Protein AF-A0A426TVU1-F1 (afdb_monomer_lite)

Sequence (139 aa):
MTVTAALLTRLRRLVAEPTDATYPDATLHQHLEATVVTERATVAVGRRGAHGTVAHVRYTPQPVVYDIHAAAAAIWEEKLAALIGAGTYDYQADGQSFHLGQMVQQYQQRVSYHLARRRVKSVRMVPKPIRATDEEEHL

Secondary structure (DSSP, 8-state):
----HHHHHHHHHHHT--SSSSS-HHHHHHHHHTTEEPPPP-------BTTB--------PPPPEE-HHHHHHHHHHHHHHHHHHT---EEEETTEEEEHHHHHHHHHHHHHHHHTTSPP------PPPPP---SSS--

Structure (mmCIF, N/CA/C/O backbone):
data_AF-A0A426TVU1-F1
#
_entry.id   AF-A0A426TVU1-F1
#
loop_
_atom_site.group_PDB
_atom_site.id
_atom_site.type_symbol
_atom_si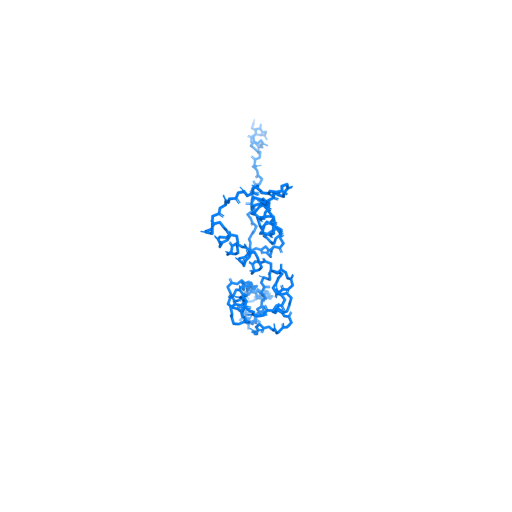te.label_atom_id
_atom_site.label_alt_id
_atom_site.label_comp_id
_atom_site.label_asym_id
_atom_site.label_entity_id
_atom_site.label_seq_id
_atom_site.pdbx_PDB_ins_code
_atom_site.Cartn_x
_atom_site.Cartn_y
_atom_site.Cartn_z
_atom_site.occupancy
_atom_site.B_iso_or_equiv
_atom_site.auth_seq_id
_atom_site.auth_comp_id
_atom_site.auth_asym_id
_atom_site.auth_atom_id
_atom_site.pdbx_PDB_model_num
ATOM 1 N N . MET A 1 1 ? 0.531 -9.778 -19.545 1.00 59.75 1 MET A N 1
ATOM 2 C CA . MET A 1 1 ? 0.532 -10.760 -18.437 1.00 59.75 1 MET A CA 1
ATOM 3 C C . MET A 1 1 ? -0.619 -10.401 -17.524 1.00 59.75 1 MET A C 1
ATOM 5 O O . MET A 1 1 ? -0.940 -9.227 -17.454 1.00 59.75 1 MET A O 1
ATOM 9 N N . THR A 1 2 ? -1.253 -11.385 -16.902 1.00 78.56 2 THR A N 1
ATOM 10 C CA . THR A 1 2 ? -2.419 -11.201 -16.031 1.00 78.56 2 THR A CA 1
ATOM 11 C C . THR A 1 2 ? -2.004 -11.384 -14.573 1.00 78.56 2 THR A C 1
ATOM 13 O O . THR A 1 2 ? -1.140 -12.217 -14.283 1.00 78.56 2 THR A O 1
ATOM 16 N N . VAL A 1 3 ? -2.615 -10.642 -13.647 1.00 83.00 3 VAL A N 1
ATOM 17 C CA . VAL A 1 3 ? -2.461 -10.883 -12.203 1.00 83.00 3 VAL A CA 1
ATOM 18 C C . VAL A 1 3 ? -2.805 -12.343 -11.893 1.00 83.00 3 VAL A C 1
ATOM 20 O O . VAL A 1 3 ? -3.881 -12.828 -12.239 1.00 83.00 3 VAL A O 1
ATOM 23 N N . THR A 1 4 ? -1.876 -13.067 -11.268 1.00 89.88 4 THR A N 1
ATOM 24 C CA . THR A 1 4 ? -2.050 -14.490 -10.950 1.00 89.88 4 THR A CA 1
ATOM 25 C C . THR A 1 4 ? -2.655 -14.677 -9.560 1.00 89.88 4 THR A C 1
ATOM 27 O O . THR A 1 4 ? -2.423 -13.873 -8.656 1.00 89.88 4 THR A O 1
ATOM 30 N N . ALA A 1 5 ? -3.367 -15.788 -9.344 1.00 91.81 5 ALA A N 1
ATOM 31 C CA . ALA A 1 5 ? -3.927 -16.129 -8.032 1.00 91.81 5 ALA A CA 1
ATOM 32 C C . ALA A 1 5 ? -2.849 -16.186 -6.930 1.00 91.81 5 ALA A C 1
ATOM 34 O O . ALA A 1 5 ? -3.052 -15.685 -5.829 1.00 91.81 5 ALA A O 1
ATOM 35 N N . ALA A 1 6 ? -1.654 -16.701 -7.246 1.00 91.50 6 ALA A N 1
ATOM 36 C CA . ALA A 1 6 ? -0.527 -16.728 -6.313 1.00 91.50 6 ALA A CA 1
ATOM 37 C C . ALA A 1 6 ? -0.066 -15.321 -5.884 1.00 91.50 6 ALA A C 1
ATOM 39 O O . ALA A 1 6 ? 0.335 -15.125 -4.732 1.00 91.50 6 ALA A O 1
ATOM 40 N N . LEU A 1 7 ? -0.132 -14.334 -6.787 1.00 91.94 7 LEU A N 1
ATOM 41 C CA . LEU A 1 7 ? 0.200 -12.943 -6.481 1.00 91.94 7 LEU A CA 1
ATOM 42 C C . LEU A 1 7 ? -0.839 -12.328 -5.534 1.00 91.94 7 LEU A C 1
ATOM 44 O O . LEU A 1 7 ? -0.455 -11.679 -4.561 1.00 91.94 7 LEU A O 1
ATOM 48 N N . LEU A 1 8 ? -2.126 -12.608 -5.761 1.00 94.00 8 LEU A N 1
ATOM 49 C CA . LEU A 1 8 ? -3.217 -12.198 -4.870 1.00 94.00 8 LEU A CA 1
ATOM 50 C C . LEU A 1 8 ? -3.074 -12.829 -3.482 1.00 94.00 8 LEU A C 1
ATOM 52 O O . LEU A 1 8 ? -3.089 -12.115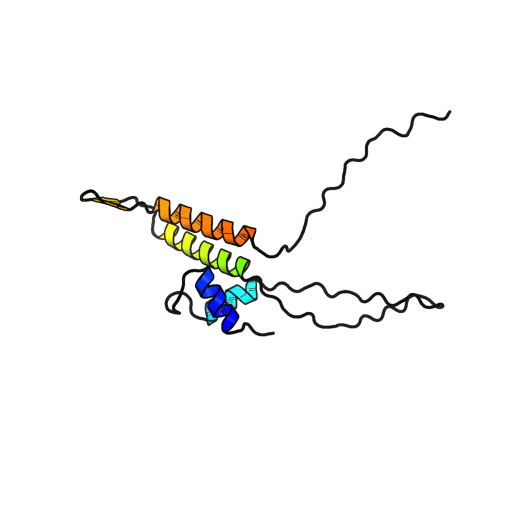 -2.481 1.00 94.00 8 LEU A O 1
ATOM 56 N N . THR A 1 9 ? -2.822 -14.140 -3.397 1.00 94.38 9 THR A N 1
ATOM 57 C CA . THR A 1 9 ? -2.574 -14.820 -2.113 1.00 94.38 9 THR A CA 1
ATOM 58 C C . THR A 1 9 ? -1.377 -14.219 -1.376 1.00 94.38 9 THR A C 1
ATOM 60 O O . THR A 1 9 ? -1.400 -14.070 -0.152 1.00 94.38 9 THR A O 1
ATOM 63 N N . ARG A 1 10 ? -0.315 -13.846 -2.098 1.00 94.75 10 ARG A N 1
ATOM 64 C CA . ARG A 1 10 ? 0.838 -13.173 -1.493 1.00 94.75 10 ARG A CA 1
ATOM 65 C C . ARG A 1 10 ? 0.469 -11.780 -0.981 1.00 94.75 10 ARG A C 1
ATOM 67 O O . ARG A 1 10 ? 0.878 -11.443 0.127 1.00 94.75 10 ARG A O 1
ATOM 74 N N . LEU A 1 11 ? -0.294 -10.998 -1.745 1.00 95.62 11 LEU A N 1
ATOM 75 C CA . LEU A 1 11 ? -0.729 -9.659 -1.339 1.00 95.62 11 LEU A CA 1
ATOM 76 C C . LEU A 1 11 ? -1.592 -9.731 -0.075 1.00 95.62 11 LEU A C 1
ATOM 78 O O . LEU A 1 11 ? -1.302 -9.024 0.885 1.00 95.62 11 LEU A O 1
ATOM 82 N N . ARG A 1 12 ? -2.542 -10.670 -0.022 1.00 95.94 12 ARG A N 1
ATOM 83 C CA . ARG A 1 12 ? -3.380 -10.962 1.155 1.00 95.94 12 ARG A CA 1
ATOM 84 C C . ARG A 1 12 ? -2.570 -11.175 2.432 1.00 95.94 12 ARG A C 1
ATOM 86 O O . ARG A 1 12 ? -2.865 -10.577 3.464 1.00 95.94 12 ARG A O 1
ATOM 93 N N . ARG A 1 13 ? -1.492 -11.961 2.352 1.00 95.56 13 ARG A N 1
ATOM 94 C CA . ARG A 1 13 ? -0.575 -12.176 3.488 1.00 95.56 13 ARG A CA 1
ATOM 95 C C . ARG A 1 13 ? 0.141 -10.892 3.916 1.00 95.56 13 ARG A C 1
ATOM 97 O O . ARG A 1 13 ? 0.375 -10.709 5.104 1.00 95.56 13 ARG A O 1
ATOM 104 N N . LEU A 1 14 ? 0.491 -10.013 2.975 1.00 95.62 14 LEU A N 1
ATOM 105 C CA . LEU A 1 14 ? 1.177 -8.747 3.272 1.00 95.62 14 LEU A CA 1
ATOM 106 C C . LEU A 1 14 ? 0.252 -7.710 3.922 1.00 95.62 14 LEU A C 1
ATOM 108 O O . LEU A 1 14 ? 0.709 -6.932 4.757 1.00 95.62 14 LEU A O 1
ATOM 112 N N . VAL A 1 15 ? -1.032 -7.707 3.561 1.00 95.94 15 VAL A N 1
ATOM 113 C CA . VAL A 1 15 ? -2.025 -6.769 4.112 1.00 95.94 15 VAL A CA 1
ATOM 114 C C . VAL A 1 15 ? -2.822 -7.341 5.284 1.00 95.94 15 VAL A C 1
ATOM 116 O O . VAL A 1 15 ? -3.720 -6.671 5.780 1.00 95.94 15 VAL A O 1
ATOM 119 N N . ALA A 1 16 ? -2.485 -8.553 5.737 1.00 95.06 16 ALA A N 1
ATOM 120 C CA . ALA A 1 16 ? -3.182 -9.277 6.801 1.00 95.06 16 ALA A CA 1
ATOM 121 C C . ALA A 1 16 ? -4.693 -9.472 6.538 1.00 95.06 16 ALA A C 1
ATOM 123 O O . ALA A 1 16 ? -5.495 -9.405 7.461 1.00 95.06 16 ALA A O 1
ATOM 124 N N . GLU A 1 17 ? -5.068 -9.740 5.283 1.00 92.88 17 GLU A N 1
ATOM 125 C CA . GLU A 1 17 ? -6.451 -10.030 4.859 1.00 92.88 17 GLU A CA 1
ATOM 126 C C . GLU A 1 17 ? -6.546 -11.475 4.345 1.00 92.88 17 GLU A C 1
ATOM 128 O O . GLU A 1 17 ? -6.442 -11.714 3.135 1.00 92.88 17 GLU A O 1
ATOM 133 N N . PRO A 1 18 ? -6.673 -12.474 5.241 1.00 89.50 18 PRO A N 1
ATOM 134 C CA . PRO A 1 18 ? -6.671 -13.884 4.852 1.00 89.50 18 PRO A CA 1
ATOM 135 C C . PRO A 1 18 ? -7.912 -14.285 4.042 1.00 89.50 18 PRO A C 1
ATOM 137 O O . PRO A 1 18 ? -7.847 -15.264 3.301 1.00 89.50 18 PRO A O 1
ATOM 140 N N . THR A 1 19 ? -9.011 -13.536 4.163 1.00 90.31 19 THR A N 1
ATOM 141 C CA . THR A 1 19 ? -10.294 -13.777 3.490 1.00 90.31 19 THR A CA 1
ATOM 142 C C . THR A 1 19 ? -10.661 -12.620 2.563 1.00 90.31 19 THR A C 1
ATOM 144 O O . THR A 1 19 ? -10.082 -11.536 2.625 1.00 90.31 19 THR A O 1
ATOM 147 N N . ASP A 1 20 ? -11.625 -12.848 1.681 1.00 90.25 20 ASP A N 1
ATOM 148 C CA . ASP A 1 20 ? -12.119 -11.916 0.664 1.00 90.25 20 ASP A CA 1
ATOM 149 C C . ASP A 1 20 ? -13.212 -10.951 1.152 1.00 90.25 20 ASP A C 1
ATOM 151 O O . ASP A 1 20 ? -13.684 -10.133 0.366 1.00 90.25 20 ASP A O 1
ATOM 155 N N . ALA A 1 21 ? -13.567 -10.995 2.440 1.00 89.88 21 ALA A N 1
ATOM 156 C CA . ALA A 1 21 ? -14.668 -10.220 3.012 1.00 89.88 21 ALA A CA 1
ATOM 157 C C . ALA A 1 21 ? -14.485 -8.696 2.881 1.00 89.88 21 ALA A C 1
ATOM 159 O O . ALA A 1 21 ? -15.414 -7.999 2.484 1.00 89.88 21 ALA A O 1
ATOM 160 N N . THR A 1 22 ? -13.297 -8.178 3.210 1.00 91.06 22 THR A N 1
ATOM 161 C CA . THR A 1 22 ? -13.009 -6.731 3.165 1.00 91.06 22 THR A CA 1
ATOM 162 C C . THR A 1 22 ? -12.493 -6.300 1.794 1.00 91.06 22 THR A C 1
ATOM 164 O O . THR A 1 22 ? -12.907 -5.283 1.247 1.00 91.06 22 THR A O 1
ATOM 167 N N . TYR A 1 23 ? -11.577 -7.091 1.234 1.00 93.00 23 TYR A N 1
ATOM 168 C CA . TYR A 1 23 ? -10.946 -6.835 -0.055 1.00 93.00 23 TYR A CA 1
ATOM 169 C C . TYR A 1 23 ? -11.167 -8.046 -0.968 1.00 93.00 23 TYR A C 1
ATOM 171 O O . TYR A 1 23 ? -10.422 -9.032 -0.862 1.00 93.00 23 TYR A O 1
ATOM 179 N N . PRO A 1 24 ? -12.169 -8.006 -1.864 1.00 94.44 24 PRO A N 1
ATOM 180 C CA . PRO A 1 24 ? -12.365 -9.064 -2.842 1.00 94.44 24 PRO A CA 1
ATOM 181 C C . PRO A 1 24 ? -11.228 -9.057 -3.872 1.00 94.44 24 PRO A C 1
ATOM 183 O O . PRO A 1 24 ? -10.544 -8.050 -4.079 1.00 94.44 24 PRO A O 1
ATOM 186 N N . ASP A 1 25 ? -11.029 -10.187 -4.552 1.00 93.62 25 ASP A N 1
ATOM 187 C CA . ASP A 1 25 ? -9.924 -10.364 -5.507 1.00 93.62 25 ASP A CA 1
ATOM 188 C C . ASP A 1 25 ? -9.929 -9.319 -6.633 1.00 93.62 25 ASP A C 1
ATOM 190 O O . ASP A 1 25 ? -8.863 -8.887 -7.067 1.00 93.62 25 ASP A O 1
ATOM 194 N N . ALA A 1 26 ? -11.108 -8.853 -7.058 1.00 93.56 26 ALA A N 1
ATOM 195 C CA . ALA A 1 26 ? -11.244 -7.783 -8.045 1.00 93.56 26 ALA A CA 1
ATOM 196 C C . ALA A 1 26 ? -10.617 -6.458 -7.570 1.00 93.56 26 ALA A C 1
ATOM 198 O O . ALA A 1 26 ? -9.920 -5.797 -8.339 1.00 93.56 26 ALA A O 1
ATOM 199 N N . THR A 1 27 ? -10.793 -6.093 -6.298 1.00 94.69 27 THR A N 1
ATOM 200 C CA . THR A 1 27 ? -10.201 -4.877 -5.718 1.00 94.69 27 THR A CA 1
ATOM 201 C C . THR A 1 27 ? -8.689 -5.028 -5.566 1.00 94.69 27 THR A C 1
ATOM 203 O O . THR A 1 27 ? -7.922 -4.151 -5.960 1.00 94.69 27 THR A O 1
ATOM 206 N N . LEU A 1 28 ? -8.222 -6.180 -5.075 1.00 93.44 28 LEU A N 1
ATOM 207 C CA . LEU A 1 28 ? -6.785 -6.465 -4.977 1.00 93.44 28 LEU A CA 1
ATOM 208 C C . LEU A 1 28 ? -6.095 -6.461 -6.350 1.00 93.44 28 LEU A C 1
ATOM 210 O O . LEU A 1 28 ? -4.947 -6.028 -6.469 1.00 93.44 28 LEU A O 1
ATOM 214 N N . HIS A 1 29 ? -6.801 -6.904 -7.390 1.00 93.88 29 HIS A N 1
ATOM 215 C CA . HIS A 1 29 ? -6.339 -6.823 -8.770 1.00 93.88 29 HIS A CA 1
ATOM 216 C C . HIS A 1 29 ? -6.150 -5.367 -9.212 1.00 9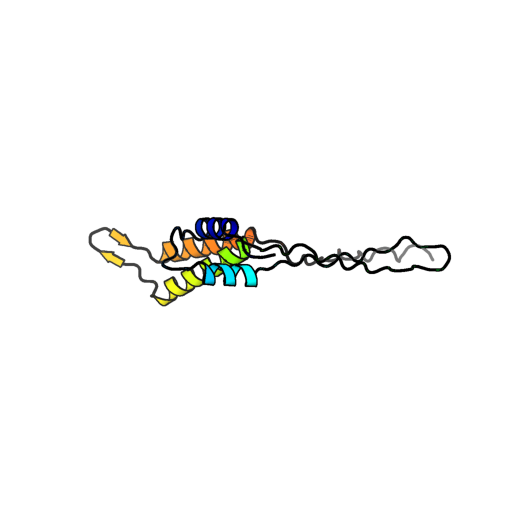3.88 29 HIS A C 1
ATOM 218 O O . HIS A 1 29 ? -5.104 -5.039 -9.767 1.00 93.88 29 HIS A O 1
ATOM 224 N N . GLN A 1 30 ? -7.108 -4.481 -8.919 1.00 93.31 30 GLN A N 1
ATOM 225 C CA . GLN A 1 30 ? -7.000 -3.053 -9.243 1.00 93.31 30 GLN A CA 1
ATOM 226 C C . GLN A 1 30 ? -5.788 -2.399 -8.566 1.00 93.31 30 GLN A C 1
ATOM 228 O O . GLN A 1 30 ? -5.049 -1.661 -9.221 1.00 93.31 30 GLN A O 1
ATOM 233 N N . HIS A 1 31 ? -5.521 -2.719 -7.295 1.00 94.44 31 HIS A N 1
ATOM 234 C CA . HIS A 1 31 ? -4.324 -2.220 -6.608 1.00 94.44 31 HIS A CA 1
ATOM 235 C C . HIS A 1 31 ? -3.023 -2.682 -7.267 1.00 94.44 31 HIS A C 1
ATOM 237 O O . HIS A 1 31 ? -2.064 -1.915 -7.319 1.00 94.44 31 HIS A O 1
ATOM 243 N N . LEU A 1 32 ? -2.969 -3.917 -7.770 1.00 93.31 32 LEU A N 1
ATOM 244 C CA . LEU A 1 32 ? -1.793 -4.427 -8.475 1.00 93.31 32 LEU A CA 1
ATOM 245 C C . LEU A 1 32 ? -1.631 -3.778 -9.851 1.00 93.31 32 LEU A C 1
ATOM 247 O O . LEU A 1 32 ? -0.530 -3.353 -10.189 1.00 93.31 32 LEU A O 1
ATOM 251 N N . GLU A 1 33 ? -2.709 -3.635 -10.620 1.00 90.69 33 GLU A N 1
ATOM 252 C CA . GLU A 1 33 ? -2.681 -2.955 -11.923 1.00 90.69 33 GLU A CA 1
ATOM 253 C C . GLU A 1 33 ? -2.224 -1.491 -11.798 1.00 90.69 33 GLU A C 1
ATOM 255 O O . GLU A 1 33 ? -1.421 -1.011 -12.600 1.00 90.69 33 GLU A O 1
ATOM 260 N N . ALA A 1 34 ? -2.614 -0.797 -10.725 1.00 89.56 34 ALA A N 1
ATOM 261 C CA . ALA A 1 34 ? -2.131 0.555 -10.435 1.00 89.56 34 ALA A CA 1
ATOM 262 C C . ALA A 1 34 ? -0.618 0.623 -10.128 1.00 89.56 34 ALA A C 1
ATOM 264 O O . ALA A 1 34 ? -0.005 1.695 -10.199 1.00 89.56 34 ALA A O 1
ATOM 265 N N . THR A 1 35 ? 0.013 -0.505 -9.785 1.00 88.69 35 THR A N 1
ATOM 266 C CA . THR A 1 35 ? 1.433 -0.584 -9.409 1.00 88.69 35 THR A CA 1
ATOM 267 C C . THR A 1 35 ? 2.294 -1.327 -10.421 1.00 88.69 35 THR A C 1
ATOM 269 O O . THR A 1 35 ? 3.405 -1.763 -10.099 1.00 88.69 35 THR A O 1
ATOM 272 N N . VAL A 1 36 ? 1.829 -1.409 -11.668 1.00 88.12 36 VAL A N 1
ATOM 273 C CA . VAL A 1 36 ? 2.627 -1.900 -12.790 1.00 88.12 36 VAL A CA 1
ATOM 274 C C . VAL A 1 36 ? 3.944 -1.123 -12.906 1.00 88.12 36 VAL A C 1
ATOM 276 O O . VAL A 1 36 ? 3.998 0.109 -12.934 1.00 88.12 36 VAL A O 1
ATOM 279 N N . VAL A 1 37 ? 5.030 -1.883 -12.994 1.00 80.06 37 VAL A N 1
ATOM 280 C CA . VAL A 1 37 ? 6.375 -1.433 -13.330 1.00 80.06 37 VAL A CA 1
ATOM 281 C C . VAL A 1 37 ? 6.699 -2.016 -14.699 1.00 80.06 37 VAL A C 1
ATOM 283 O O . VAL A 1 37 ? 7.074 -3.179 -14.834 1.00 80.06 37 VAL A O 1
ATOM 286 N N . THR A 1 38 ? 6.528 -1.206 -15.738 1.00 72.31 38 THR A N 1
ATOM 287 C CA . THR A 1 38 ? 7.038 -1.534 -17.069 1.00 72.31 38 THR A CA 1
ATOM 288 C C . THR A 1 38 ? 8.530 -1.243 -17.103 1.00 72.31 38 THR A C 1
ATOM 290 O O . THR A 1 38 ? 8.938 -0.090 -16.935 1.00 72.31 38 THR A O 1
ATOM 293 N N . GLU A 1 39 ? 9.355 -2.260 -17.341 1.00 60.31 39 GLU A N 1
ATOM 294 C CA . GLU A 1 39 ? 10.749 -2.011 -17.697 1.00 60.31 39 GLU A CA 1
ATOM 295 C C . GLU A 1 39 ? 10.793 -1.270 -19.039 1.00 60.31 39 GLU A C 1
ATOM 297 O O . GLU A 1 39 ? 10.109 -1.631 -20.001 1.00 60.31 39 GLU A O 1
ATOM 302 N N . ARG A 1 40 ? 11.558 -0.174 -19.090 1.00 54.91 40 ARG A N 1
ATOM 303 C CA . ARG A 1 40 ? 11.725 0.625 -20.306 1.00 54.91 40 ARG A CA 1
ATOM 304 C C . ARG A 1 40 ? 12.306 -0.279 -21.389 1.00 54.91 40 ARG A C 1
ATOM 306 O O . ARG A 1 40 ? 13.323 -0.927 -21.156 1.00 54.91 40 ARG A O 1
ATOM 313 N N . ALA A 1 41 ? 11.678 -0.294 -22.565 1.00 55.38 41 ALA A N 1
ATOM 314 C CA . ALA A 1 41 ? 12.192 -1.022 -23.717 1.00 55.38 41 ALA A CA 1
ATOM 315 C C . ALA A 1 41 ? 13.670 -0.664 -23.925 1.00 55.38 41 ALA A C 1
ATOM 317 O O . ALA A 1 41 ? 14.022 0.506 -24.110 1.00 55.38 41 ALA A O 1
ATOM 318 N N . THR A 1 42 ? 14.542 -1.664 -23.854 1.00 49.62 42 THR A N 1
ATOM 319 C CA . THR A 1 42 ? 15.939 -1.502 -24.226 1.00 49.62 42 THR A CA 1
ATOM 320 C C . THR A 1 42 ? 15.980 -1.319 -25.737 1.00 49.62 42 THR A C 1
ATOM 322 O O . THR A 1 42 ? 15.598 -2.204 -26.501 1.00 49.62 42 THR A O 1
ATOM 325 N N . VAL A 1 43 ? 16.405 -0.140 -26.195 1.00 53.84 43 VAL A N 1
ATOM 326 C CA . VAL A 1 43 ? 16.728 0.043 -27.610 1.00 53.84 43 VAL A CA 1
ATOM 327 C C . VAL A 1 43 ? 17.963 -0.809 -27.869 1.00 53.84 43 VAL A C 1
ATOM 329 O O . VAL A 1 43 ? 19.044 -0.505 -27.367 1.00 53.84 43 VAL A O 1
ATOM 332 N N . ALA A 1 44 ? 17.806 -1.897 -28.619 1.00 53.00 44 ALA A N 1
ATOM 333 C CA . ALA A 1 44 ? 18.946 -2.625 -29.146 1.00 53.00 44 ALA A CA 1
ATOM 334 C C . ALA A 1 44 ? 19.688 -1.689 -30.112 1.00 53.00 44 ALA A C 1
ATOM 336 O O . ALA A 1 44 ? 19.251 -1.466 -31.241 1.00 53.00 44 ALA A O 1
ATOM 337 N N . VAL A 1 45 ? 20.789 -1.086 -29.662 1.00 54.72 45 VAL A N 1
ATOM 338 C CA . VAL A 1 45 ? 21.675 -0.336 -30.555 1.00 54.72 45 VAL A CA 1
ATOM 339 C C . VAL A 1 45 ? 22.416 -1.376 -31.392 1.00 54.72 45 VAL A C 1
ATOM 341 O O . VAL A 1 45 ? 23.245 -2.123 -30.874 1.00 54.72 45 VAL A O 1
ATOM 344 N N . GLY A 1 46 ? 22.064 -1.485 -32.674 1.00 50.62 46 GLY A N 1
ATOM 345 C CA . GLY A 1 46 ? 22.752 -2.376 -33.608 1.00 50.62 46 GLY A CA 1
ATOM 346 C C . GLY A 1 46 ? 24.254 -2.067 -33.669 1.00 50.62 46 GLY A C 1
ATOM 347 O O . GLY A 1 46 ? 24.666 -0.919 -33.490 1.00 50.62 46 GLY A O 1
ATOM 348 N N . ARG A 1 47 ? 25.092 -3.084 -33.925 1.00 52.69 47 ARG A N 1
ATOM 349 C CA . ARG A 1 47 ? 26.525 -2.869 -34.203 1.00 52.69 47 ARG A CA 1
ATOM 350 C C . ARG A 1 47 ? 26.674 -1.876 -35.361 1.00 52.69 47 ARG A C 1
ATOM 352 O O . ARG A 1 47 ? 25.991 -1.996 -36.375 1.00 52.69 47 ARG A O 1
ATOM 359 N N . ARG A 1 48 ? 27.600 -0.923 -35.218 1.00 50.91 48 ARG A N 1
ATOM 360 C CA . ARG A 1 48 ? 27.950 0.051 -36.261 1.00 50.91 48 ARG A CA 1
ATOM 361 C C . ARG A 1 48 ? 28.509 -0.700 -37.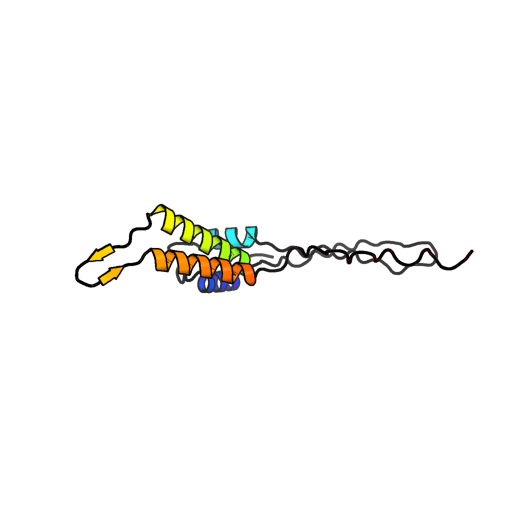478 1.00 50.91 48 ARG A C 1
ATOM 363 O O . ARG A 1 48 ? 29.590 -1.275 -37.393 1.00 50.91 48 ARG A O 1
ATOM 370 N N . GLY A 1 49 ? 27.755 -0.736 -38.575 1.00 55.62 49 GLY A N 1
ATOM 371 C CA . GLY A 1 49 ? 28.230 -1.234 -39.867 1.00 55.62 49 GLY A CA 1
ATOM 372 C C . GLY A 1 49 ? 29.040 -0.166 -40.610 1.00 55.62 49 GLY A C 1
ATOM 373 O O . GLY A 1 49 ? 28.950 1.021 -40.296 1.00 55.62 49 GLY A O 1
ATOM 374 N N . ALA A 1 50 ? 29.806 -0.578 -41.622 1.00 57.28 50 ALA A N 1
ATOM 375 C CA . ALA A 1 50 ? 30.694 0.288 -42.408 1.00 57.28 50 ALA A CA 1
ATOM 376 C C . ALA A 1 50 ? 29.983 1.411 -43.205 1.00 57.28 50 ALA A C 1
ATOM 378 O O . ALA A 1 50 ? 30.653 2.273 -43.768 1.00 57.28 50 ALA A O 1
ATOM 379 N N . HIS A 1 51 ? 28.645 1.431 -43.263 1.00 57.88 51 HIS A N 1
ATOM 380 C CA . HIS A 1 51 ? 27.841 2.411 -44.017 1.00 57.88 51 HIS A CA 1
ATOM 381 C C . HIS A 1 51 ? 26.865 3.206 -43.131 1.00 57.88 51 HIS A C 1
ATOM 383 O O . HIS A 1 51 ? 25.832 3.683 -43.590 1.00 57.88 51 HIS A O 1
ATOM 389 N N . GLY A 1 52 ? 27.203 3.366 -41.850 1.00 60.53 52 GLY A N 1
ATOM 390 C CA . GLY A 1 52 ? 26.369 4.060 -40.871 1.00 60.53 52 GLY A CA 1
ATOM 391 C C . GLY A 1 52 ? 25.608 3.101 -39.955 1.00 60.53 52 GLY A C 1
ATOM 392 O O . GLY A 1 52 ? 25.498 1.898 -40.199 1.00 60.53 52 GLY A O 1
ATOM 393 N N . THR A 1 53 ? 25.135 3.634 -38.830 1.00 59.38 53 THR A N 1
ATOM 394 C CA . THR A 1 53 ? 24.427 2.862 -37.807 1.00 59.38 53 THR A CA 1
ATOM 395 C C . THR A 1 53 ? 23.017 2.527 -38.297 1.00 59.38 53 THR A C 1
ATOM 397 O O . THR A 1 53 ? 22.139 3.385 -38.272 1.00 59.38 53 THR A O 1
ATOM 400 N N . VAL A 1 54 ? 22.769 1.282 -38.707 1.00 55.44 54 VAL A N 1
ATOM 401 C CA . VAL A 1 54 ? 21.400 0.802 -38.945 1.00 55.44 54 VAL A CA 1
ATOM 402 C C . VAL A 1 54 ? 20.804 0.400 -37.595 1.00 55.44 54 VAL A C 1
ATOM 404 O O . VAL A 1 54 ? 21.069 -0.682 -37.069 1.00 55.44 54 VAL A O 1
ATOM 407 N N . ALA A 1 55 ? 20.043 1.305 -36.980 1.00 57.78 55 ALA A N 1
ATOM 408 C CA . ALA A 1 55 ? 19.312 1.011 -35.753 1.00 57.78 55 ALA A CA 1
ATOM 409 C C . ALA A 1 55 ? 18.056 0.192 -36.093 1.00 57.78 55 ALA A C 1
ATOM 411 O O . ALA A 1 55 ? 17.025 0.743 -36.470 1.00 57.78 55 ALA A O 1
ATOM 412 N N . HIS A 1 56 ? 18.123 -1.132 -35.961 1.00 53.72 56 HIS A N 1
ATOM 413 C CA . HIS A 1 56 ? 16.915 -1.953 -35.960 1.00 53.72 56 HIS A CA 1
ATOM 414 C C . HIS A 1 56 ? 16.286 -1.907 -34.566 1.00 53.72 56 HIS A C 1
ATOM 416 O O . HIS A 1 56 ? 16.746 -2.579 -33.643 1.00 53.72 56 HIS A O 1
ATOM 422 N N . VAL A 1 57 ? 15.214 -1.130 -34.405 1.00 58.88 57 VAL A N 1
ATOM 423 C CA . VAL A 1 57 ? 14.398 -1.180 -33.187 1.00 58.88 57 VAL A CA 1
ATOM 424 C C . VAL A 1 57 ? 13.567 -2.461 -33.235 1.00 58.88 57 VAL A C 1
ATOM 426 O O . VAL A 1 57 ? 12.479 -2.497 -33.805 1.00 58.88 57 VAL A O 1
ATOM 429 N N . ARG A 1 58 ? 14.086 -3.549 -32.659 1.00 55.75 58 ARG A N 1
ATOM 430 C CA . ARG A 1 58 ? 13.265 -4.728 -32.358 1.00 55.75 58 ARG A CA 1
ATOM 431 C C . ARG A 1 58 ? 12.441 -4.410 -31.115 1.00 55.75 58 ARG A C 1
ATOM 433 O O . ARG A 1 58 ? 12.992 -4.295 -30.024 1.00 55.75 58 ARG A O 1
ATOM 440 N N . TYR A 1 59 ? 11.132 -4.248 -31.282 1.00 55.81 59 TYR A N 1
ATOM 441 C CA . TYR A 1 59 ? 10.222 -4.161 -30.147 1.00 55.81 59 TYR A CA 1
ATOM 442 C C . TYR A 1 59 ? 10.020 -5.565 -29.576 1.00 55.81 59 TYR A C 1
ATOM 444 O O . TYR A 1 59 ? 9.296 -6.379 -30.146 1.00 55.81 59 TYR A O 1
ATOM 452 N N . THR A 1 60 ? 10.682 -5.859 -28.462 1.00 59.94 60 THR A N 1
ATOM 453 C CA . THR A 1 60 ? 10.344 -7.020 -27.638 1.00 59.94 60 THR A CA 1
ATOM 454 C C . THR A 1 60 ? 9.477 -6.505 -26.489 1.00 59.94 60 THR A C 1
ATOM 456 O O . THR A 1 60 ? 9.995 -5.736 -25.673 1.00 59.94 60 THR A O 1
ATOM 459 N N . PRO A 1 61 ? 8.177 -6.855 -26.410 1.00 61.78 61 PRO A N 1
ATOM 460 C CA . PRO A 1 61 ? 7.358 -6.469 -25.267 1.00 61.78 61 PRO A CA 1
ATOM 461 C C . PRO A 1 61 ? 7.975 -7.068 -23.999 1.00 61.78 61 PRO A C 1
ATOM 463 O O . PRO A 1 61 ? 8.122 -8.284 -23.887 1.00 61.78 61 PRO A O 1
ATOM 466 N N . GLN A 1 62 ? 8.388 -6.206 -23.071 1.00 66.62 62 GLN A N 1
ATOM 467 C CA . GLN A 1 62 ? 8.940 -6.633 -21.787 1.00 66.62 62 GLN A CA 1
ATOM 468 C C . GLN A 1 62 ? 7.827 -7.245 -20.919 1.00 66.62 62 GLN A C 1
ATOM 470 O O . GLN A 1 62 ? 6.667 -6.827 -21.026 1.00 66.62 62 GLN A O 1
ATOM 475 N N . PRO A 1 63 ? 8.139 -8.233 -20.060 1.00 69.69 63 PRO A N 1
ATOM 476 C CA . PRO A 1 63 ? 7.157 -8.781 -19.138 1.00 69.69 63 PRO A CA 1
ATOM 477 C C . PRO A 1 63 ? 6.652 -7.679 -18.198 1.00 69.69 63 PRO A C 1
ATOM 479 O O . PRO A 1 63 ? 7.425 -6.894 -17.654 1.00 69.69 63 PRO A O 1
ATOM 482 N N . VAL A 1 64 ? 5.332 -7.617 -18.010 1.00 78.19 64 VAL A N 1
ATOM 483 C CA . VAL A 1 64 ? 4.703 -6.711 -17.041 1.00 78.19 64 VAL A CA 1
ATOM 484 C C . VAL A 1 64 ? 5.036 -7.217 -15.642 1.00 78.19 64 VAL A C 1
ATOM 486 O O . VAL A 1 64 ? 4.707 -8.355 -15.303 1.00 78.19 64 VAL A O 1
ATOM 489 N N . VAL A 1 65 ? 5.686 -6.382 -14.832 1.00 83.88 65 VAL A N 1
ATOM 490 C CA . VAL A 1 65 ? 6.038 -6.709 -13.447 1.00 83.88 65 VAL A CA 1
ATOM 491 C C . VAL A 1 65 ? 5.234 -5.820 -12.510 1.00 83.88 65 VAL A C 1
ATOM 493 O O . VAL A 1 65 ? 5.218 -4.607 -12.668 1.00 83.88 65 VAL A O 1
ATOM 496 N N . TYR A 1 66 ? 4.588 -6.405 -11.506 1.00 88.56 66 TYR A N 1
ATOM 497 C CA . TYR A 1 66 ? 3.808 -5.659 -10.519 1.00 88.56 66 TYR A CA 1
ATOM 498 C C . TYR A 1 66 ? 4.629 -5.380 -9.258 1.00 88.56 66 TYR A C 1
ATOM 500 O O . TYR A 1 66 ? 5.344 -6.256 -8.754 1.00 88.56 66 TYR A O 1
ATOM 508 N N . ASP A 1 67 ? 4.506 -4.172 -8.711 1.00 92.56 67 ASP A N 1
ATOM 509 C CA . ASP A 1 67 ? 5.076 -3.833 -7.410 1.00 92.56 67 ASP A CA 1
ATOM 510 C C . ASP A 1 67 ? 4.087 -4.163 -6.285 1.00 92.56 67 ASP A C 1
ATOM 512 O O . ASP A 1 67 ? 3.219 -3.369 -5.911 1.00 92.56 67 ASP A O 1
ATOM 516 N N . ILE A 1 68 ? 4.238 -5.368 -5.736 1.00 94.31 68 ILE A N 1
ATOM 517 C CA . ILE A 1 68 ? 3.379 -5.874 -4.662 1.00 94.31 68 ILE A CA 1
ATOM 518 C C . ILE A 1 68 ? 3.525 -5.080 -3.357 1.00 94.31 68 ILE A C 1
ATOM 520 O O . ILE A 1 68 ? 2.581 -5.008 -2.574 1.00 94.31 68 ILE A O 1
ATOM 524 N N . HIS A 1 69 ? 4.690 -4.475 -3.105 1.00 95.94 69 HIS A N 1
ATOM 525 C CA . HIS A 1 69 ? 4.907 -3.680 -1.900 1.00 95.94 69 HIS A CA 1
ATOM 526 C C . HIS A 1 69 ? 4.281 -2.294 -2.032 1.00 95.94 69 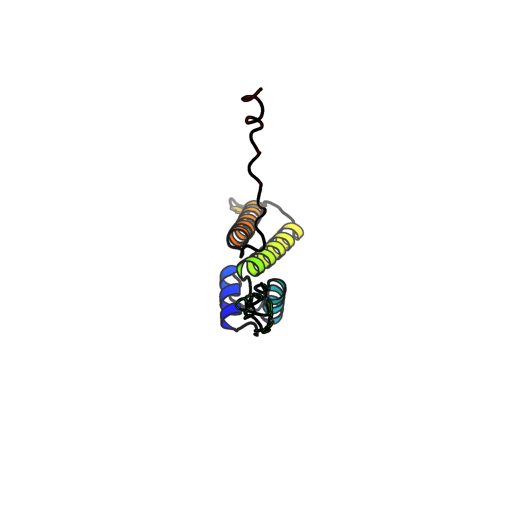HIS A C 1
ATOM 528 O O . HIS A 1 69 ? 3.699 -1.815 -1.064 1.00 95.94 69 HIS A O 1
ATOM 534 N N . ALA A 1 70 ? 4.297 -1.697 -3.228 1.00 94.75 70 ALA A N 1
ATOM 535 C CA . ALA A 1 70 ? 3.494 -0.506 -3.498 1.00 94.75 70 ALA A CA 1
ATOM 536 C C . ALA A 1 70 ? 1.992 -0.773 -3.297 1.00 94.75 70 ALA A C 1
ATOM 538 O O . ALA A 1 70 ? 1.317 0.036 -2.669 1.00 94.75 70 ALA A O 1
ATOM 539 N N . ALA A 1 71 ? 1.484 -1.912 -3.784 1.00 95.69 71 ALA A N 1
ATOM 540 C CA . ALA A 1 71 ? 0.068 -2.261 -3.646 1.00 95.69 71 ALA A CA 1
ATOM 541 C C . ALA A 1 71 ? -0.313 -2.487 -2.173 1.00 95.69 71 ALA A C 1
ATOM 543 O O . ALA A 1 71 ? -1.322 -1.970 -1.703 1.00 95.69 71 ALA A O 1
ATOM 544 N N . ALA A 1 72 ? 0.532 -3.201 -1.421 1.00 97.12 72 ALA A N 1
ATOM 545 C CA . ALA A 1 72 ? 0.325 -3.405 0.010 1.00 97.12 72 ALA A CA 1
ATOM 546 C C . ALA A 1 72 ? 0.348 -2.083 0.795 1.00 97.12 72 ALA A C 1
ATOM 548 O O . ALA A 1 72 ? -0.474 -1.904 1.688 1.00 97.12 72 ALA A O 1
ATOM 549 N N . ALA A 1 73 ? 1.259 -1.159 0.465 1.00 97.19 73 ALA A N 1
ATOM 550 C CA . ALA A 1 73 ? 1.320 0.154 1.107 1.00 97.19 73 ALA A CA 1
ATOM 551 C C . ALA A 1 73 ? 0.019 0.946 0.905 1.00 97.19 73 ALA A C 1
ATOM 553 O O . ALA A 1 73 ? -0.527 1.435 1.886 1.00 97.19 73 ALA A O 1
ATOM 554 N N . ALA A 1 74 ? -0.509 0.988 -0.324 1.00 96.62 74 ALA A N 1
ATOM 555 C CA . ALA A 1 74 ? -1.763 1.682 -0.628 1.00 96.62 74 ALA A CA 1
ATOM 556 C C . ALA A 1 74 ? -2.949 1.126 0.181 1.00 96.62 74 ALA A C 1
ATOM 558 O O . ALA A 1 74 ? -3.715 1.884 0.764 1.00 96.62 74 ALA A O 1
ATOM 559 N N . ILE A 1 75 ? -3.057 -0.202 0.299 1.00 96.75 75 ILE A N 1
ATOM 560 C CA . ILE A 1 75 ? -4.107 -0.837 1.113 1.00 96.75 75 ILE A CA 1
ATOM 561 C C . ILE A 1 75 ? -3.938 -0.489 2.600 1.00 96.75 75 ILE A C 1
ATOM 563 O O . ILE A 1 75 ? -4.913 -0.204 3.292 1.00 96.75 75 ILE A O 1
ATOM 567 N N . TRP A 1 76 ? -2.707 -0.489 3.120 1.00 97.19 76 TRP A N 1
ATOM 568 C CA . TRP A 1 76 ? -2.454 -0.071 4.503 1.00 97.19 76 TRP A CA 1
ATOM 569 C C . TRP A 1 76 ? -2.768 1.415 4.742 1.00 97.19 76 TRP A C 1
ATOM 571 O O . TRP A 1 76 ? -3.246 1.753 5.824 1.00 97.19 76 TRP A O 1
ATOM 581 N N . GLU A 1 77 ? -2.545 2.287 3.756 1.00 96.50 77 GLU A N 1
ATOM 582 C CA . GLU A 1 77 ? -2.933 3.704 3.808 1.00 96.50 77 GLU A CA 1
ATOM 583 C C . GLU A 1 77 ? -4.456 3.875 3.846 1.00 96.50 77 GLU A C 1
ATOM 585 O O . GLU A 1 77 ? -4.956 4.640 4.668 1.00 96.50 77 GLU A O 1
ATOM 590 N N . GLU A 1 78 ? -5.207 3.121 3.039 1.00 95.44 78 GLU A N 1
ATOM 591 C CA . GLU A 1 78 ? -6.676 3.129 3.087 1.00 95.44 78 GLU A CA 1
ATOM 592 C C . GLU A 1 78 ? -7.209 2.670 4.442 1.00 95.44 78 GLU A C 1
ATOM 594 O O . GLU A 1 78 ? -8.067 3.324 5.035 1.00 95.44 78 GLU A O 1
ATOM 599 N N . LYS A 1 79 ? -6.659 1.575 4.974 1.00 94.00 79 LYS A N 1
ATOM 600 C CA . LYS A 1 79 ? -7.009 1.077 6.309 1.00 94.00 79 LYS A CA 1
ATOM 601 C C . LYS A 1 79 ? -6.715 2.104 7.397 1.00 94.00 79 LYS A C 1
ATOM 603 O O . LYS A 1 79 ? -7.505 2.261 8.326 1.00 94.00 79 LYS A O 1
ATOM 608 N N . LEU A 1 80 ? -5.581 2.795 7.294 1.00 93.81 80 LEU A N 1
ATOM 609 C CA . LEU A 1 80 ? -5.213 3.870 8.210 1.00 93.81 80 LEU A CA 1
ATOM 610 C C . LEU A 1 80 ? -6.192 5.045 8.104 1.00 93.81 80 LEU A C 1
ATOM 612 O O . LEU A 1 80 ? -6.634 5.555 9.130 1.00 93.81 80 LEU A O 1
ATOM 616 N N . ALA A 1 81 ? -6.561 5.448 6.889 1.00 92.81 81 ALA A N 1
ATOM 617 C CA . ALA A 1 81 ? -7.536 6.508 6.664 1.00 92.81 81 ALA A CA 1
ATOM 618 C C . ALA A 1 81 ? -8.918 6.139 7.227 1.00 92.81 81 ALA A C 1
ATOM 620 O O . ALA A 1 81 ? -9.540 6.964 7.892 1.00 92.81 81 ALA A O 1
ATOM 621 N N . ALA A 1 82 ? -9.364 4.894 7.035 1.00 91.75 82 ALA A N 1
ATOM 622 C CA . ALA A 1 82 ? -10.606 4.385 7.614 1.00 91.75 82 ALA A CA 1
ATOM 623 C C . ALA A 1 82 ? -10.568 4.394 9.152 1.00 91.75 82 ALA A C 1
ATOM 625 O O . ALA A 1 82 ? -11.529 4.823 9.788 1.00 91.75 82 ALA A O 1
ATOM 626 N N . LEU A 1 83 ? -9.439 3.987 9.748 1.00 89.62 83 LEU A N 1
ATOM 627 C CA . LEU A 1 83 ? -9.237 4.011 11.199 1.00 89.62 83 LEU A CA 1
ATOM 628 C C . LEU A 1 83 ? -9.292 5.439 11.761 1.00 89.62 83 LEU A C 1
ATOM 630 O O . LEU A 1 83 ? -9.962 5.679 12.759 1.00 89.62 83 LEU A O 1
ATOM 634 N N . ILE A 1 84 ? -8.618 6.393 11.112 1.00 88.25 84 ILE A N 1
ATOM 635 C CA . ILE A 1 84 ? -8.638 7.806 11.520 1.00 88.25 84 ILE A CA 1
ATOM 636 C C . ILE A 1 84 ? -10.042 8.402 11.335 1.00 88.25 84 ILE A C 1
ATOM 638 O O . ILE A 1 84 ? -10.514 9.130 12.206 1.00 88.25 84 ILE A O 1
ATOM 642 N N . GLY A 1 85 ? -10.727 8.071 10.237 1.00 86.44 85 GLY A N 1
ATOM 643 C CA . GLY A 1 85 ? -12.085 8.538 9.944 1.00 86.44 85 GLY A CA 1
ATOM 644 C C . GLY A 1 85 ? -13.142 8.050 10.941 1.00 86.44 85 GLY A C 1
ATOM 645 O O . GLY A 1 85 ? -14.129 8.746 11.160 1.00 86.44 85 GLY A O 1
ATOM 646 N N . ALA A 1 86 ? -12.919 6.901 11.588 1.00 84.06 86 ALA A N 1
ATOM 647 C CA . ALA A 1 86 ? -13.766 6.394 12.671 1.00 84.06 86 ALA A CA 1
ATOM 648 C C . ALA A 1 86 ? -13.574 7.140 14.011 1.00 84.06 86 ALA A C 1
ATOM 650 O O . ALA A 1 86 ? -14.363 6.952 14.937 1.00 84.06 86 ALA A O 1
ATOM 651 N N . GLY A 1 87 ? -12.557 8.003 14.106 1.00 76.88 87 GLY A N 1
ATOM 652 C CA . GLY A 1 87 ? -12.215 8.774 15.296 1.00 76.88 87 GLY A CA 1
ATOM 653 C C . GLY A 1 87 ? -11.163 8.091 16.173 1.00 76.88 87 GLY A C 1
ATOM 654 O O . GLY A 1 87 ? -11.222 6.898 16.461 1.00 76.88 87 GLY A O 1
ATOM 655 N N . THR A 1 88 ? -10.177 8.869 16.619 1.00 69.00 88 THR A N 1
ATOM 656 C CA . THR A 1 88 ? -9.118 8.415 17.528 1.00 69.00 88 THR A CA 1
ATOM 657 C C . THR A 1 88 ? -9.498 8.745 18.965 1.00 69.00 88 THR A C 1
ATOM 659 O O . THR A 1 88 ? -9.266 9.863 19.426 1.00 69.00 88 THR A O 1
ATOM 662 N N . TYR A 1 89 ? -10.084 7.780 19.667 1.00 67.56 89 TYR A N 1
ATOM 663 C CA . TYR A 1 89 ? -10.428 7.915 21.080 1.00 67.56 89 TYR A CA 1
ATOM 664 C C . TYR A 1 89 ? -9.714 6.838 21.884 1.00 67.56 89 TYR A C 1
ATOM 666 O O . TYR A 1 89 ? -9.793 5.658 21.550 1.00 67.56 89 TYR A O 1
ATOM 674 N N . ASP A 1 90 ? -9.038 7.247 22.952 1.00 69.31 90 ASP A N 1
ATOM 675 C CA . ASP A 1 90 ? -8.500 6.313 23.930 1.00 69.31 90 ASP A CA 1
ATOM 676 C C . ASP A 1 90 ? -9.563 6.095 25.009 1.00 69.31 90 ASP A C 1
ATOM 678 O O . ASP A 1 90 ? -10.022 7.043 25.652 1.00 69.31 90 ASP A O 1
ATOM 682 N N . TYR A 1 91 ? -9.995 4.847 25.172 1.00 68.56 91 TYR A N 1
ATOM 683 C CA . TYR A 1 91 ? -11.019 4.481 26.146 1.00 68.56 91 TYR A CA 1
ATOM 684 C C . TYR A 1 91 ? -10.365 3.810 27.350 1.00 68.56 91 TYR A C 1
ATOM 686 O O . TYR A 1 91 ? -9.607 2.849 27.196 1.00 68.56 91 TYR A O 1
ATOM 694 N N . GLN A 1 92 ? -10.665 4.311 28.548 1.00 64.56 92 GLN A N 1
ATOM 695 C CA . GLN A 1 92 ? -10.304 3.674 29.811 1.00 64.56 92 GLN A CA 1
ATOM 696 C C . GLN A 1 92 ? -11.583 3.263 30.541 1.00 64.56 92 GLN A C 1
ATOM 698 O O . GLN A 1 92 ? -12.380 4.122 30.916 1.00 64.56 92 GLN A O 1
ATOM 703 N N . ALA A 1 93 ? -11.765 1.961 30.756 1.00 62.22 93 ALA A N 1
ATOM 704 C CA . ALA A 1 93 ? -12.818 1.427 31.617 1.00 62.22 93 ALA A CA 1
ATOM 705 C C . ALA A 1 93 ? -12.344 0.162 32.329 1.00 62.22 93 ALA A C 1
ATOM 707 O O . ALA A 1 93 ? -11.592 -0.632 31.766 1.00 62.22 93 ALA A O 1
ATOM 708 N N . ASP A 1 94 ? -12.769 0.004 33.583 1.00 74.69 94 ASP A N 1
ATOM 709 C CA . ASP A 1 94 ? -12.588 -1.201 34.402 1.00 74.69 94 ASP A CA 1
ATOM 710 C C . ASP A 1 94 ? -11.156 -1.776 34.411 1.00 74.69 94 ASP A C 1
ATOM 712 O O . ASP A 1 94 ? -10.937 -2.985 34.424 1.00 74.69 94 ASP A O 1
ATOM 716 N N . GLY A 1 95 ? -10.150 -0.892 34.404 1.00 72.44 95 GLY A N 1
ATOM 717 C CA . GLY A 1 95 ? -8.730 -1.262 34.454 1.00 72.44 95 GLY A CA 1
ATOM 718 C C . GLY A 1 95 ? -8.116 -1.684 33.115 1.00 72.44 95 GLY A C 1
ATOM 719 O O . GLY A 1 95 ? -6.929 -2.008 33.075 1.00 72.44 95 GLY A O 1
ATOM 720 N N . GLN A 1 96 ? -8.870 -1.641 32.015 1.00 65.44 96 GLN A N 1
ATOM 721 C CA . GLN A 1 96 ? -8.359 -1.863 30.663 1.00 65.44 96 GLN A CA 1
ATOM 722 C C . GLN A 1 96 ? -8.318 -0.544 29.887 1.00 65.44 96 GLN A C 1
ATOM 724 O O . GLN A 1 96 ? -9.258 0.250 29.906 1.00 65.44 96 GLN A O 1
ATOM 729 N N . SER A 1 97 ? -7.190 -0.295 29.221 1.00 70.00 97 SER A N 1
ATOM 730 C CA . SER A 1 97 ? -7.003 0.864 28.345 1.00 70.00 97 SER A CA 1
ATOM 731 C C . SER A 1 97 ? -6.917 0.383 26.902 1.00 70.00 97 SER A C 1
ATOM 733 O O . SER A 1 97 ? -6.028 -0.400 26.563 1.00 70.00 97 SER A O 1
ATOM 735 N N . PHE A 1 98 ? -7.831 0.846 26.054 1.00 66.75 98 PHE A N 1
ATOM 736 C CA . PHE A 1 98 ? -7.771 0.620 24.613 1.00 66.75 98 PHE A CA 1
ATOM 737 C C . PHE A 1 98 ? -7.165 1.855 23.954 1.00 66.75 98 PHE A C 1
ATOM 739 O O . PHE A 1 98 ? -7.788 2.915 23.920 1.00 66.75 98 PHE A O 1
ATOM 746 N N . HIS A 1 99 ? -5.938 1.711 23.451 1.00 77.56 99 HIS A N 1
ATOM 747 C CA . HIS A 1 99 ? -5.200 2.799 22.816 1.00 77.56 99 HIS A CA 1
ATOM 748 C C . HIS A 1 99 ? -5.318 2.714 21.294 1.00 77.56 99 HIS A C 1
ATOM 750 O O . HIS A 1 99 ? -4.497 2.073 20.629 1.00 77.56 99 HIS A O 1
ATOM 756 N N . LEU A 1 100 ? -6.313 3.391 20.721 1.00 78.88 100 LEU A N 1
ATOM 757 C CA . LEU A 1 100 ? -6.447 3.515 19.262 1.00 78.88 100 LEU A CA 1
ATOM 758 C C . LEU A 1 100 ? -5.211 4.195 18.650 1.00 78.88 100 LEU A C 1
ATOM 760 O O . LEU A 1 100 ? -4.810 3.866 17.530 1.00 78.88 100 LEU A O 1
ATOM 764 N N . GLY A 1 101 ? -4.540 5.062 19.417 1.00 84.25 101 GLY A N 1
ATOM 765 C CA . GLY A 1 101 ? -3.263 5.661 19.026 1.00 84.25 101 GLY A CA 1
ATOM 766 C C . GLY A 1 101 ? -2.164 4.633 18.719 1.00 84.25 101 GLY A C 1
ATOM 767 O O . GLY A 1 101 ? -1.390 4.826 17.780 1.00 84.25 101 GLY A O 1
ATOM 768 N N . GLN A 1 102 ? -2.123 3.501 19.431 1.00 86.19 102 GLN A N 1
ATOM 769 C CA . GLN A 1 102 ? -1.148 2.436 19.156 1.00 86.19 102 GLN A CA 1
ATOM 770 C C . GLN A 1 102 ? -1.440 1.733 17.824 1.00 86.19 102 GLN A C 1
ATOM 772 O O . GLN A 1 102 ? -0.512 1.409 17.081 1.00 86.19 102 GLN A O 1
ATOM 777 N N . MET A 1 103 ? -2.719 1.545 17.479 1.00 87.88 103 MET A N 1
ATOM 778 C CA . MET A 1 103 ? -3.114 0.966 16.189 1.00 87.88 103 MET A CA 1
ATOM 779 C C . MET A 1 103 ? -2.758 1.893 15.023 1.00 87.88 103 MET A C 1
ATOM 781 O O . MET A 1 103 ? -2.199 1.438 14.025 1.00 87.88 103 MET A O 1
ATOM 785 N N . VAL A 1 104 ? -3.002 3.198 15.173 1.00 90.81 104 VAL A N 1
ATOM 786 C CA . VAL A 1 104 ? -2.601 4.217 14.188 1.00 90.81 104 VAL A CA 1
ATOM 787 C C . VAL A 1 104 ? -1.090 4.168 13.947 1.00 90.81 104 VAL A C 1
ATOM 789 O O . VAL A 1 104 ? -0.652 4.073 12.798 1.00 90.81 104 VAL A O 1
ATOM 792 N N . GLN A 1 105 ? -0.288 4.151 15.017 1.00 92.19 105 GLN A N 1
ATOM 793 C CA . GLN A 1 105 ? 1.171 4.041 14.915 1.00 92.19 105 GLN A CA 1
ATOM 794 C C . GLN A 1 105 ? 1.600 2.738 14.230 1.00 92.19 105 GLN A C 1
ATOM 796 O O . GLN A 1 105 ? 2.472 2.752 13.358 1.00 92.19 105 GLN A O 1
ATOM 801 N N . GLN A 1 106 ? 0.973 1.610 14.571 1.00 93.12 106 GLN A N 1
ATOM 802 C CA . GLN A 1 106 ? 1.257 0.327 13.933 1.00 93.12 106 GLN A CA 1
ATOM 803 C C . GLN A 1 106 ? 0.975 0.374 12.425 1.00 93.12 106 GLN A C 1
ATOM 805 O O . GLN A 1 106 ? 1.793 -0.091 11.630 1.00 93.12 106 GLN A O 1
ATOM 810 N N . TYR A 1 107 ? -0.154 0.949 12.009 1.00 94.94 107 TYR A N 1
ATOM 811 C CA . TYR A 1 107 ? -0.534 1.029 10.597 1.00 94.94 107 TYR A CA 1
ATOM 812 C C . TYR A 1 107 ? 0.425 1.948 9.828 1.00 94.94 107 TYR A C 1
ATOM 814 O O . TYR A 1 107 ? 0.913 1.570 8.762 1.00 94.94 107 TYR A O 1
ATOM 822 N N . GLN A 1 108 ? 0.811 3.088 10.407 1.00 95.75 108 GLN A N 1
ATOM 823 C CA . GLN A 1 108 ? 1.848 3.967 9.847 1.00 95.75 108 GLN A CA 1
ATOM 824 C C . GLN A 1 108 ? 3.201 3.253 9.683 1.00 95.75 108 GLN A C 1
ATOM 826 O O . GLN A 1 108 ? 3.882 3.418 8.663 1.00 95.75 108 GLN A O 1
ATOM 831 N N . GLN A 1 109 ? 3.589 2.412 10.647 1.00 96.44 109 GLN A N 1
ATOM 832 C CA . GLN A 1 109 ? 4.793 1.585 10.530 1.00 96.44 109 GLN A CA 1
ATOM 833 C C . GLN A 1 109 ? 4.670 0.560 9.393 1.00 96.44 109 GLN A C 1
ATOM 835 O O . GLN A 1 109 ? 5.648 0.334 8.676 1.00 96.44 109 GLN A O 1
ATOM 840 N N . ARG A 1 110 ? 3.487 -0.036 9.177 1.00 97.19 110 ARG A N 1
ATOM 841 C CA . ARG A 1 110 ? 3.244 -0.974 8.062 1.00 97.19 110 ARG A CA 1
ATOM 842 C C . ARG A 1 110 ? 3.345 -0.293 6.703 1.00 97.19 110 ARG A C 1
ATOM 844 O O . ARG A 1 110 ? 4.030 -0.822 5.825 1.00 97.19 110 ARG A O 1
ATOM 851 N N . VAL A 1 111 ? 2.755 0.892 6.555 1.00 97.12 111 VAL A N 1
ATOM 852 C CA . VAL A 1 111 ? 2.915 1.729 5.355 1.00 97.12 111 VAL A CA 1
ATOM 853 C C . VAL A 1 111 ? 4.401 1.995 5.099 1.00 97.12 111 VAL A C 1
ATOM 855 O O . VAL A 1 111 ? 4.925 1.634 4.043 1.00 97.12 111 VAL A O 1
ATOM 858 N N . SER A 1 112 ? 5.117 2.516 6.100 1.00 96.06 112 SER A N 1
ATOM 859 C CA . SER A 1 112 ? 6.550 2.836 5.989 1.00 96.06 112 SER A CA 1
ATOM 860 C C . SER A 1 112 ? 7.399 1.612 5.618 1.00 96.06 112 SER A C 1
ATOM 862 O O . SER A 1 112 ? 8.272 1.686 4.751 1.00 96.06 112 SER A O 1
ATOM 864 N N . TYR A 1 113 ? 7.115 0.456 6.226 1.00 97.06 113 TYR A N 1
ATOM 865 C CA . TYR A 1 113 ? 7.799 -0.810 5.951 1.00 97.06 113 TYR A CA 1
ATOM 866 C C . TYR A 1 113 ? 7.679 -1.237 4.483 1.00 97.06 113 TYR A C 1
ATOM 868 O O . TYR A 1 113 ? 8.658 -1.724 3.898 1.00 97.06 113 TYR A O 1
ATOM 876 N N . HIS A 1 114 ? 6.491 -1.083 3.897 1.00 97.25 114 HIS A N 1
ATOM 877 C CA . HIS A 1 114 ? 6.230 -1.455 2.511 1.00 97.25 114 HIS A CA 1
ATOM 878 C C . HIS A 1 114 ? 6.778 -0.427 1.523 1.00 97.25 114 HIS A C 1
ATOM 880 O O . HIS A 1 114 ? 7.401 -0.826 0.538 1.00 97.25 114 HIS A O 1
ATOM 886 N N . LEU A 1 115 ? 6.659 0.871 1.817 1.00 94.56 115 LEU A N 1
ATOM 887 C CA . LEU A 1 115 ? 7.268 1.926 1.002 1.00 94.56 115 LEU A CA 1
ATOM 888 C C . LEU A 1 115 ? 8.791 1.771 0.906 1.00 94.56 115 LEU A C 1
ATOM 890 O O . LEU A 1 115 ? 9.348 1.903 -0.182 1.00 94.56 115 LEU A O 1
ATOM 894 N N . ALA A 1 116 ? 9.458 1.392 1.999 1.00 93.94 116 ALA A N 1
ATOM 895 C CA . ALA A 1 116 ? 10.899 1.133 2.003 1.00 93.94 116 ALA A CA 1
ATOM 896 C C . ALA A 1 116 ? 11.325 -0.069 1.132 1.00 93.94 116 ALA A C 1
ATOM 898 O O . ALA A 1 116 ? 12.487 -0.170 0.747 1.00 93.94 116 ALA A O 1
ATOM 899 N N . ARG A 1 117 ? 10.406 -0.996 0.828 1.00 94.00 117 ARG A N 1
ATOM 900 C CA . ARG A 1 117 ? 10.651 -2.210 0.015 1.00 94.00 117 ARG A CA 1
ATOM 901 C C . ARG A 1 117 ? 10.062 -2.123 -1.385 1.00 94.00 117 ARG A C 1
ATOM 903 O O . ARG A 1 117 ? 10.091 -3.099 -2.137 1.00 94.00 117 ARG A O 1
ATOM 910 N N . ARG A 1 118 ? 9.505 -0.965 -1.719 1.00 92.12 118 ARG A N 1
ATOM 911 C CA . ARG A 1 118 ? 8.982 -0.669 -3.039 1.00 92.12 118 ARG A CA 1
ATOM 912 C C . ARG A 1 118 ? 10.090 -0.810 -4.083 1.00 92.12 118 ARG A C 1
ATOM 914 O O . ARG A 1 118 ? 11.254 -0.503 -3.819 1.00 92.12 118 ARG A O 1
ATOM 921 N N . ARG A 1 119 ? 9.731 -1.231 -5.295 1.00 86.69 119 ARG A N 1
ATOM 922 C CA . ARG A 1 119 ? 10.665 -1.196 -6.423 1.00 86.69 119 ARG A CA 1
ATOM 923 C C . ARG A 1 119 ? 11.044 0.252 -6.734 1.00 86.69 119 ARG A C 1
ATOM 925 O O . ARG A 1 119 ? 10.197 1.145 -6.797 1.00 86.69 119 ARG A O 1
ATOM 932 N N . VAL A 1 120 ? 12.337 0.480 -6.950 1.00 81.12 120 VAL A N 1
ATOM 933 C CA . VAL A 1 120 ? 12.870 1.800 -7.297 1.00 81.12 120 VAL A CA 1
ATOM 934 C C . VAL A 1 120 ? 12.352 2.200 -8.677 1.00 81.12 120 VAL A C 1
ATOM 936 O O . VAL A 1 120 ? 12.601 1.507 -9.658 1.00 81.12 120 VAL A O 1
ATOM 939 N N . LYS A 1 121 ? 11.637 3.328 -8.754 1.00 76.12 121 LYS A N 1
ATOM 940 C CA . LYS A 1 121 ? 11.164 3.895 -10.029 1.00 76.12 121 LYS A CA 1
ATOM 941 C C . LYS A 1 121 ? 12.185 4.835 -10.668 1.00 76.12 121 LYS A C 1
ATOM 943 O O . LYS A 1 121 ? 12.348 4.838 -11.882 1.00 76.12 121 LYS A O 1
ATOM 948 N N . SER A 1 122 ? 12.865 5.636 -9.854 1.00 75.62 122 SER A N 1
ATOM 949 C CA . SER A 1 122 ? 13.828 6.639 -10.307 1.00 75.62 122 SER A CA 1
ATOM 950 C C . SER A 1 122 ? 14.832 6.945 -9.205 1.00 75.62 122 SER A C 1
ATOM 952 O O . SER A 1 122 ? 14.452 7.033 -8.038 1.00 75.62 122 SER A O 1
ATOM 954 N N . VAL A 1 123 ? 16.088 7.175 -9.581 1.00 79.69 123 VAL A N 1
ATOM 955 C CA . VAL A 1 123 ? 17.135 7.660 -8.676 1.00 79.69 123 VAL A CA 1
ATOM 956 C C . VAL A 1 123 ? 17.536 9.053 -9.135 1.00 79.69 123 VAL A C 1
ATOM 958 O O . VAL A 1 123 ? 17.928 9.240 -10.286 1.00 79.69 123 VAL A O 1
ATOM 961 N N . ARG A 1 124 ? 17.428 10.044 -8.247 1.00 84.62 124 ARG A N 1
ATOM 962 C CA . ARG A 1 124 ? 17.948 11.385 -8.519 1.00 84.62 124 ARG A CA 1
ATOM 963 C C . ARG A 1 124 ? 19.466 11.339 -8.393 1.00 84.62 124 ARG A C 1
ATOM 965 O O . ARG A 1 124 ? 19.982 11.123 -7.302 1.00 84.62 124 ARG A O 1
ATOM 972 N N . MET A 1 125 ? 20.174 11.561 -9.495 1.00 88.25 125 MET A N 1
ATOM 973 C CA . MET A 1 125 ? 21.615 11.782 -9.440 1.00 88.25 125 MET A CA 1
ATOM 974 C C . MET A 1 125 ? 21.892 13.219 -9.003 1.00 88.25 125 MET A C 1
ATOM 976 O O . MET A 1 125 ? 21.299 14.162 -9.529 1.00 88.25 125 MET A O 1
ATOM 980 N N . VAL A 1 126 ? 22.782 13.378 -8.027 1.00 89.38 126 VAL A N 1
ATOM 981 C CA . VAL A 1 126 ? 23.292 14.681 -7.596 1.00 89.38 126 VAL A CA 1
ATOM 982 C C . VAL A 1 126 ? 24.718 14.802 -8.135 1.00 89.38 126 VAL A C 1
ATOM 984 O O . VAL A 1 126 ? 25.550 13.961 -7.791 1.00 89.38 126 VAL A O 1
ATOM 987 N N . PRO A 1 127 ? 25.011 15.781 -9.010 1.00 85.75 127 PRO A N 1
ATOM 988 C CA . PRO A 1 127 ? 26.354 15.956 -9.543 1.00 85.75 127 PRO A CA 1
ATOM 989 C C . PRO A 1 127 ? 27.312 16.378 -8.426 1.00 85.75 127 PRO A C 1
ATOM 991 O O . PRO A 1 127 ? 26.962 17.167 -7.547 1.00 85.75 127 PRO A O 1
ATOM 994 N N . LYS A 1 128 ? 28.540 15.858 -8.470 1.00 86.44 128 LYS A N 1
ATOM 995 C CA . LYS A 1 128 ? 29.620 16.321 -7.596 1.00 86.44 128 LYS A CA 1
ATOM 996 C C . LYS A 1 128 ? 29.934 17.789 -7.940 1.00 86.44 128 LYS A C 1
ATOM 998 O O . LYS A 1 128 ? 30.066 18.085 -9.128 1.00 86.44 128 LYS A O 1
ATOM 1003 N N . PRO A 1 129 ? 30.080 18.696 -6.956 1.00 81.62 129 PRO A N 1
ATOM 1004 C CA . PRO A 1 129 ? 30.510 20.061 -7.241 1.00 81.62 129 PRO A CA 1
ATOM 1005 C C . PRO A 1 129 ? 31.913 20.050 -7.864 1.00 81.62 129 PRO A C 1
ATOM 1007 O O . PRO A 1 129 ? 32.809 19.350 -7.382 1.00 81.62 129 PRO A O 1
ATOM 1010 N N . ILE A 1 130 ? 32.093 20.812 -8.943 1.00 78.38 130 ILE A N 1
ATOM 1011 C CA . ILE A 1 130 ? 33.401 21.043 -9.567 1.00 78.38 130 ILE A CA 1
ATOM 1012 C C . ILE A 1 130 ? 34.203 21.930 -8.605 1.00 78.38 130 ILE A C 1
ATOM 1014 O O . ILE A 1 130 ? 33.705 22.968 -8.170 1.00 78.38 130 ILE A O 1
ATOM 1018 N N . ARG A 1 131 ? 35.417 21.513 -8.221 1.00 70.56 131 ARG A N 1
ATOM 1019 C CA . ARG A 1 131 ? 36.344 22.399 -7.501 1.00 70.56 131 ARG A CA 1
ATOM 1020 C C . ARG A 1 131 ? 36.891 23.407 -8.508 1.00 70.56 131 ARG A C 1
ATOM 1022 O O . ARG A 1 131 ? 37.476 22.998 -9.501 1.00 70.56 131 ARG A O 1
ATOM 1029 N N . ALA A 1 132 ? 36.685 24.695 -8.256 1.00 63.56 132 ALA A N 1
ATOM 1030 C CA . ALA A 1 132 ? 37.302 25.775 -9.016 1.00 63.56 132 ALA A CA 1
ATOM 1031 C C . ALA A 1 132 ? 38.738 25.984 -8.516 1.00 63.56 132 ALA A C 1
ATOM 1033 O O . ALA A 1 132 ? 38.976 26.847 -7.681 1.00 63.56 132 ALA A O 1
ATOM 1034 N N . THR A 1 133 ? 39.670 25.143 -8.956 1.00 61.25 133 THR A N 1
ATOM 1035 C CA . THR A 1 133 ? 41.114 25.355 -8.777 1.00 61.25 133 THR A CA 1
ATOM 1036 C C . THR A 1 133 ? 41.829 24.585 -9.880 1.00 61.25 133 THR A C 1
ATOM 1038 O O . THR A 1 133 ? 42.139 23.429 -9.641 1.00 61.25 133 THR A O 1
ATOM 1041 N N . ASP A 1 134 ? 41.998 25.176 -11.067 1.00 58.03 134 ASP A N 1
ATOM 1042 C CA . ASP A 1 134 ? 42.936 24.718 -12.118 1.00 58.03 134 ASP A CA 1
ATOM 1043 C C . ASP A 1 134 ? 43.243 25.850 -13.146 1.00 58.03 134 ASP A C 1
ATOM 1045 O O . ASP A 1 134 ? 43.566 25.572 -14.295 1.00 58.03 134 ASP A O 1
ATOM 1049 N N . GLU A 1 135 ? 43.137 27.141 -12.777 1.00 55.66 135 GLU A N 1
ATOM 1050 C CA . GLU A 1 135 ? 43.319 28.264 -13.732 1.00 55.66 135 GLU A CA 1
ATOM 1051 C C . GLU A 1 135 ? 44.495 29.226 -13.440 1.00 55.66 135 GLU A C 1
ATOM 1053 O O . GLU A 1 135 ? 44.593 30.250 -14.104 1.00 55.66 135 GLU A O 1
ATOM 1058 N N . GLU A 1 136 ? 45.435 28.931 -12.528 1.00 55.09 136 GLU A N 1
ATOM 1059 C CA . GLU A 1 136 ? 46.502 29.904 -12.175 1.00 55.09 136 GLU A CA 1
ATOM 1060 C C . GLU A 1 136 ? 47.968 29.456 -12.335 1.00 55.09 136 GLU A C 1
ATOM 1062 O O . GLU A 1 136 ? 48.862 30.111 -11.810 1.00 55.09 136 GLU A O 1
ATOM 1067 N N . GLU A 1 137 ? 48.288 28.428 -13.122 1.00 51.38 137 GLU A N 1
ATOM 1068 C CA . GLU A 1 137 ? 49.696 28.166 -13.472 1.00 51.38 137 GLU A CA 1
ATOM 1069 C C . GLU A 1 137 ? 49.865 28.012 -14.980 1.00 51.38 137 GLU A C 1
ATOM 1071 O O . GLU A 1 137 ? 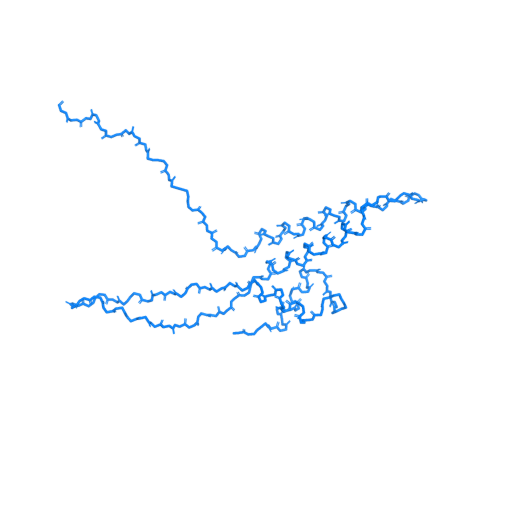49.753 26.912 -15.502 1.00 51.38 137 GLU A O 1
ATOM 1076 N N . HIS A 1 138 ? 50.073 29.134 -15.677 1.00 43.09 138 HIS A N 1
ATOM 1077 C CA . HIS A 1 138 ? 50.987 29.302 -16.820 1.00 43.09 138 HIS A CA 1
ATOM 1078 C C . HIS A 1 138 ? 50.698 30.641 -17.515 1.00 43.09 138 HIS A C 1
ATOM 1080 O O . HIS A 1 138 ? 49.882 30.679 -18.431 1.00 43.09 138 HIS A O 1
ATOM 1086 N N . LEU A 1 139 ? 51.393 31.709 -17.107 1.00 41.03 139 LEU A N 1
ATOM 1087 C CA . LEU A 1 139 ? 51.791 32.847 -17.951 1.00 41.03 139 LEU A CA 1
ATOM 1088 C C . LEU A 1 139 ? 53.008 33.544 -17.330 1.00 41.03 139 LEU A C 1
ATOM 1090 O O . LEU A 1 139 ? 52.965 33.821 -16.111 1.00 41.03 139 LEU A O 1
#

Organism: NCBI:txid2491704

Radius of gyration: 25.15 Å; chains: 1; bounding box: 66×50×78 Å

Foldseek 3Di:
DADDPVLLCVLCVLLVNNDCPPPHPVNLRVLQVVQKDFDPQDQPFDDADPVGGPRDRDDDRDDTDTFSLSSSLVSLVVVLVVLVVVPFDWDDDPNDIDGSVVVNVVSVVSSVVSVVVTDDPDDDDDDDDDDPPDPPPDD

pLDDT: mean 80.11, std 15.98, range [41.03, 97.25]